Protein 9GRJ (pdb70)

Foldseek 3Di:
DDADAQQKKWKAAPVPRDIDMDGAPDKAPQWHDPVQAQGFTKIRGHNFKKKWFAQHGDCDPQRIAIDDHIGHQVRQAQGQTRNRGGHRRRRTTIMHMHTD/DPDDDDDDDD

Structure (mmCIF, N/CA/C/O backbone):
data_9GRJ
#
_entry.id   9GRJ
#
_cell.length_a   70.991
_cell.length_b   36.993
_cell.length_c   44.902
_cell.angle_alpha   90.00
_cell.angle_beta   90.00
_cell.angle_gamma   90.00
#
_symmetry.space_group_name_H-M   'P 21 21 2'
#
loop_
_entity.id
_entity.type
_entity.pdbx_description
1 polymer 'Metalloprotease StcE'
2 polymer penta-Tn-glycopeptide
3 non-polymer GLYCEROL
4 non-polymer 2-acetamido-2-deoxy-alpha-D-galactopyranose
5 water water
#
loop_
_atom_site.group_PDB
_atom_site.id
_atom_site.type_symbol
_atom_site.label_atom_id
_atom_site.label_alt_id
_atom_site.label_comp_id
_atom_site.label_asym_id
_atom_site.label_entity_id
_atom_site.label_seq_id
_atom_site.pdbx_PDB_ins_code
_atom_site.Cartn_x
_atom_site.Cartn_y
_atom_site.Cartn_z
_atom_site.occupancy
_atom_site.B_iso_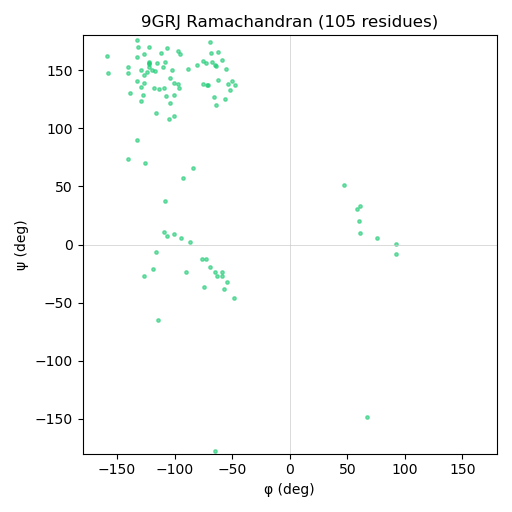or_equiv
_atom_site.auth_seq_id
_atom_site.auth_comp_id
_atom_site.auth_asym_id
_atom_site.auth_atom_id
_atom_site.pdbx_PDB_model_num
ATOM 1 N N . ALA A 1 1 ? 27.860 0.810 -1.238 1.00 57.66 799 ALA A N 1
ATOM 2 C CA . ALA A 1 1 ? 29.077 0.814 -2.095 1.00 56.50 799 ALA A CA 1
ATOM 3 C C . ALA A 1 1 ? 30.020 1.938 -1.659 1.00 51.74 799 ALA A C 1
ATOM 4 O O . ALA A 1 1 ? 30.987 1.673 -0.951 1.00 51.74 799 ALA A O 1
ATOM 6 N N . LEU A 1 2 ? 29.732 3.183 -2.071 1.00 48.35 800 LEU A N 1
ATOM 7 C CA . LEU A 1 2 ? 30.548 4.336 -1.706 1.00 49.81 800 LEU A CA 1
ATOM 8 C C . LEU A 1 2 ? 30.450 4.567 -0.197 1.00 42.03 800 LEU A C 1
ATOM 9 O O . LEU A 1 2 ? 29.339 4.639 0.348 1.00 39.89 800 LEU A O 1
ATOM 14 N N . PRO A 1 3 ? 31.594 4.660 0.530 1.00 38.98 801 PRO A N 1
ATOM 15 C CA . PRO A 1 3 ? 31.567 4.912 1.972 1.00 39.09 801 PRO A CA 1
ATOM 16 C C . PRO A 1 3 ? 30.935 6.254 2.343 1.00 35.68 801 PRO A C 1
ATOM 17 O O . PRO A 1 3 ? 31.085 7.264 1.646 1.00 32.49 801 PRO A O 1
ATOM 21 N N . ALA A 1 4 ? 30.186 6.237 3.446 1.00 29.01 802 ALA A N 1
ATOM 22 C CA . ALA A 1 4 ? 29.668 7.450 4.047 1.00 26.54 802 ALA A CA 1
ATOM 23 C C . ALA A 1 4 ? 30.780 8.473 4.267 1.00 24.84 802 ALA A C 1
ATOM 24 O O . ALA A 1 4 ? 31.818 8.183 4.858 1.00 26.14 802 ALA A O 1
ATOM 26 N N . LYS A 1 5 ? 30.485 9.701 3.867 1.00 25.09 803 LYS A N 1
ATOM 27 C CA . LYS A 1 5 ? 31.294 10.849 4.240 1.00 27.56 803 LYS A CA 1
ATOM 28 C C . LYS A 1 5 ? 31.160 11.124 5.735 1.00 27.68 803 LYS A C 1
ATOM 29 O O . LYS A 1 5 ? 30.270 10.658 6.429 1.00 24.45 803 LYS A O 1
ATOM 35 N N . GLU A 1 6 ? 32.072 11.935 6.245 1.00 24.98 804 GLU A N 1
ATOM 36 C CA . GLU A 1 6 ? 32.250 12.133 7.656 1.00 25.59 804 GLU A CA 1
ATOM 37 C C . GLU A 1 6 ? 30.963 12.613 8.334 1.00 23.18 804 GLU A C 1
ATOM 38 O O . GLU A 1 6 ? 30.718 12.200 9.472 1.00 24.38 804 GLU A O 1
ATOM 44 N N . ASN A 1 7 ? 30.200 13.486 7.673 1.00 24.40 805 ASN A N 1
ATOM 45 C CA . ASN A 1 7 ? 29.019 14.104 8.262 1.00 24.80 805 ASN A CA 1
ATOM 46 C C . ASN A 1 7 ? 27.745 13.540 7.645 1.00 21.68 805 ASN A C 1
ATOM 47 O O . ASN A 1 7 ? 26.756 14.244 7.465 1.00 20.64 805 ASN A O 1
ATOM 52 N N . GLU A 1 8 ? 27.782 12.232 7.362 1.00 20.75 806 GLU A N 1
ATOM 53 C CA . GLU A 1 8 ? 26.634 11.577 6.769 1.00 20.82 806 GLU A CA 1
ATOM 54 C C . GLU A 1 8 ? 26.498 10.209 7.418 1.00 17.71 806 GLU A C 1
ATOM 55 O O . GLU A 1 8 ? 27.464 9.594 7.848 1.00 18.16 806 GLU A O 1
ATOM 61 N N . GLY A 1 9 ? 25.243 9.722 7.431 1.00 15.82 807 GLY A N 1
ATOM 62 C CA . GLY A 1 9 ? 24.992 8.359 7.864 1.00 16.36 807 GLY A CA 1
ATOM 63 C C . GLY A 1 9 ? 24.193 7.610 6.802 1.00 13.82 807 GLY A C 1
ATOM 64 O O . GLY A 1 9 ? 23.258 8.172 6.237 1.00 16.43 807 GLY A O 1
ATOM 65 N N . CYS A 1 10 ? 24.560 6.344 6.575 1.00 15.51 808 CYS A N 1
ATOM 66 C CA . CYS A 1 10 ? 23.946 5.547 5.525 1.00 15.99 808 CYS A CA 1
ATOM 67 C C . CYS A 1 10 ? 23.478 4.205 6.070 1.00 15.42 808 CYS A C 1
ATOM 68 O O . CYS A 1 10 ? 24.102 3.625 6.970 1.00 16.10 808 CYS A O 1
ATOM 71 N N . ILE A 1 11 ? 22.422 3.694 5.433 1.00 15.15 809 ILE A N 1
ATOM 72 C CA . ILE A 1 11 ? 22.102 2.272 5.487 1.00 15.36 809 ILE A CA 1
ATOM 73 C C . ILE A 1 11 ? 22.208 1.737 4.071 1.00 15.36 809 ILE A C 1
ATOM 74 O O . ILE A 1 11 ? 21.968 2.457 3.102 1.00 15.76 809 ILE A O 1
ATOM 79 N N . VAL A 1 12 ? 22.582 0.465 3.961 1.00 14.58 810 VAL A N 1
ATOM 80 C CA . VAL A 1 12 ? 22.871 -0.140 2.669 1.00 15.11 810 VAL A CA 1
ATOM 81 C C . VAL A 1 12 ? 22.088 -1.440 2.569 1.00 14.90 810 VAL A C 1
ATOM 82 O O . VAL A 1 12 ? 22.212 -2.306 3.443 1.00 14.69 810 VAL A O 1
ATOM 86 N N . SER A 1 13 ? 21.260 -1.585 1.542 1.00 14.42 811 SER A N 1
ATOM 87 C CA . SER A 1 13 ? 20.532 -2.819 1.319 1.00 14.69 811 SER A CA 1
ATOM 88 C C . SER A 1 13 ? 21.450 -4.033 1.203 1.00 15.44 811 SER A C 1
ATOM 89 O O . SER A 1 13 ? 22.357 -4.022 0.342 1.00 17.25 811 SER A O 1
ATOM 92 N N . VAL A 1 14 ? 21.223 -5.059 2.000 1.00 15.27 812 VAL A N 1
ATOM 93 C CA A VAL A 1 14 ? 21.987 -6.288 1.856 0.50 17.21 812 VAL A CA 1
ATOM 94 C CA B VAL A 1 14 ? 21.920 -6.319 1.880 0.50 14.55 812 VAL A CA 1
ATOM 95 C C . VAL A 1 14 ? 21.682 -6.931 0.505 1.00 16.50 812 VAL A C 1
ATOM 96 O O . VAL A 1 14 ? 22.604 -7.520 -0.080 1.00 20.95 812 VAL A O 1
ATOM 103 N N . ASN A 1 15 ? 20.478 -6.806 0.008 1.00 14.81 813 ASN A N 1
ATOM 104 C CA . ASN A 1 15 ? 20.094 -7.508 -1.232 1.00 15.88 813 ASN A CA 1
ATOM 105 C C . ASN A 1 15 ? 20.707 -6.845 -2.465 1.00 17.07 813 ASN A C 1
ATOM 106 O O . ASN A 1 15 ? 21.084 -7.557 -3.408 1.00 17.27 813 ASN A O 1
ATOM 111 N N . SER A 1 16 ? 20.817 -5.509 -2.513 1.00 16.64 814 SER A N 1
ATOM 112 C CA . SER A 1 16 ? 21.164 -4.782 -3.731 1.00 16.79 814 SER A CA 1
ATOM 113 C C . SER A 1 16 ? 22.444 -3.994 -3.599 1.00 20.18 814 SER A C 1
ATOM 114 O O . SER A 1 16 ? 23.003 -3.572 -4.625 1.00 21.86 814 SER A O 1
ATOM 117 N N . GLY A 1 17 ? 22.879 -3.673 -2.392 1.00 17.61 815 GLY A N 1
ATOM 118 C CA . GLY A 1 17 ? 23.961 -2.735 -2.189 1.00 20.04 815 GLY A CA 1
ATOM 119 C C . GLY A 1 17 ? 23.579 -1.288 -2.390 1.00 18.70 815 GLY A C 1
ATOM 120 O O . GLY A 1 17 ? 24.458 -0.425 -2.269 1.00 24.89 815 GLY A O 1
ATOM 121 N N . LYS A 1 18 ? 22.312 -0.986 -2.614 1.00 17.11 816 LYS A N 1
ATOM 122 C CA . LYS A 1 18 ? 21.924 0.407 -2.787 1.00 20.56 816 LYS A CA 1
ATOM 123 C C . LYS A 1 18 ? 21.924 1.090 -1.419 1.00 19.50 816 LYS A C 1
ATOM 124 O O . LYS A 1 18 ? 21.438 0.532 -0.409 1.00 20.18 816 LYS A O 1
ATOM 130 N N . ARG A 1 19 ? 22.440 2.317 -1.411 1.00 21.16 817 ARG A N 1
ATOM 131 C CA . ARG A 1 19 ? 22.620 3.119 -0.204 1.00 20.99 817 ARG A CA 1
ATOM 132 C C . ARG A 1 19 ? 21.510 4.158 -0.044 1.00 21.21 817 ARG A C 1
ATOM 133 O O . ARG A 1 19 ? 21.043 4.779 -1.001 1.00 26.01 817 ARG A O 1
ATOM 141 N N . TYR A 1 20 ? 21.031 4.325 1.202 1.00 16.74 818 TYR A N 1
ATOM 142 C CA . TYR A 1 20 ? 20.148 5.408 1.658 1.00 16.29 818 TYR A CA 1
ATOM 143 C C . TYR A 1 20 ? 20.912 6.210 2.701 1.00 16.93 818 TYR A C 1
ATOM 144 O O . TYR A 1 20 ? 21.273 5.693 3.765 1.00 16.03 818 TYR A O 1
ATOM 153 N N . CYS A 1 21 ? 21.231 7.477 2.364 1.00 17.08 819 CYS A N 1
ATOM 154 C CA . CYS A 1 21 ? 22.057 8.329 3.208 1.00 17.32 819 CYS A CA 1
ATOM 155 C C . CYS A 1 21 ? 21.332 9.622 3.549 1.00 17.55 819 CYS A C 1
ATOM 156 O O . CYS A 1 21 ? 20.519 10.147 2.755 1.00 17.91 819 CYS A O 1
ATOM 159 N N . LEU A 1 22 ? 21.646 10.115 4.757 1.00 16.04 820 LEU A N 1
ATOM 160 C CA . LEU A 1 22 ? 21.211 11.428 5.218 1.00 16.67 820 LEU A CA 1
ATOM 161 C C . LEU A 1 22 ? 22.403 12.151 5.817 1.00 17.03 820 LEU A C 1
ATOM 162 O O . LEU A 1 22 ? 23.203 11.567 6.558 1.00 16.78 820 LEU A O 1
ATOM 167 N N . PRO A 1 23 ? 22.499 13.486 5.548 1.00 17.98 821 PRO A N 1
ATOM 168 C CA . PRO A 1 23 ? 23.433 14.292 6.317 1.00 18.23 821 PRO A CA 1
ATOM 169 C C . PRO A 1 23 ? 23.056 14.347 7.799 1.00 17.90 821 PRO A C 1
ATOM 170 O O . PRO A 1 23 ? 21.871 14.286 8.132 1.00 17.86 821 PRO A O 1
ATOM 174 N N . VAL A 1 24 ? 24.067 14.559 8.606 1.00 18.39 822 VAL A N 1
ATOM 175 C CA . VAL A 1 24 ? 23.832 14.928 9.985 1.00 18.58 822 VAL A CA 1
ATOM 176 C C . VAL A 1 24 ? 22.798 16.045 10.036 1.00 19.92 822 VAL A C 1
ATOM 177 O O . VAL A 1 24 ? 22.865 17.040 9.289 1.00 20.30 822 VAL A O 1
ATOM 181 N N . GLY A 1 25 ? 21.856 15.932 10.978 1.00 18.96 823 GLY A N 1
ATOM 182 C CA . GLY A 1 25 ? 20.835 16.942 11.141 1.00 18.90 823 GLY A CA 1
ATOM 183 C C . GLY A 1 25 ? 19.534 16.738 10.393 1.00 18.01 823 GLY A C 1
ATOM 184 O O . GLY A 1 25 ? 18.589 17.518 10.492 1.00 20.92 823 GLY A O 1
ATOM 185 N N . GLN A 1 26 ? 19.426 15.619 9.629 1.00 17.24 824 GLN A N 1
ATOM 186 C CA . GLN A 1 26 ? 18.226 15.309 8.894 1.00 15.89 824 GLN A CA 1
ATOM 187 C C . GLN A 1 26 ? 17.652 13.944 9.303 1.00 14.84 824 GLN A C 1
ATOM 188 O O . GLN A 1 26 ? 18.366 13.099 9.819 1.00 16.06 824 GLN A O 1
ATOM 194 N N . ARG A 1 27 ? 16.363 13.828 9.050 1.00 15.04 825 ARG A N 1
ATOM 195 C CA . ARG A 1 27 ? 15.624 12.585 9.244 1.00 15.17 825 ARG A CA 1
ATOM 196 C C . ARG A 1 27 ? 14.882 12.192 7.997 1.00 16.11 825 ARG A C 1
ATOM 197 O O . ARG A 1 27 ? 14.704 12.994 7.063 1.00 16.57 825 ARG A O 1
ATOM 205 N N . SER A 1 28 ? 14.457 10.955 7.928 1.00 15.16 826 SER A N 1
ATOM 206 C CA . SER A 1 28 ? 13.689 10.433 6.824 1.00 14.67 826 SER A CA 1
ATOM 207 C C . SER A 1 28 ? 12.297 11.034 6.789 1.00 15.18 826 SER A C 1
ATOM 208 O O . SER A 1 28 ? 11.837 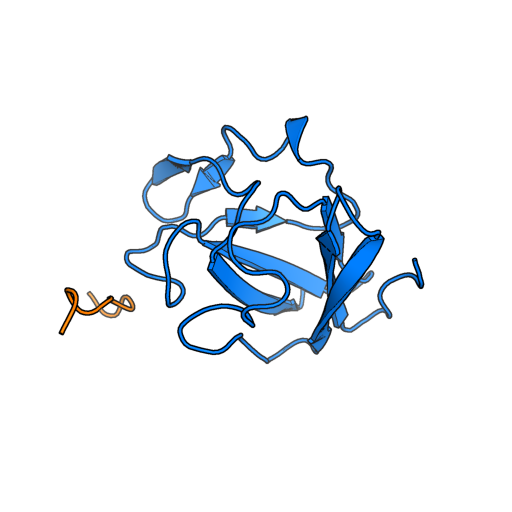11.704 7.726 1.00 15.41 826 SER A O 1
ATOM 211 N N . GLY A 1 29 ? 11.552 10.707 5.725 1.00 15.24 827 GLY A N 1
ATOM 212 C CA . GLY A 1 29 ? 10.128 10.889 5.739 1.00 15.11 827 GLY A CA 1
ATOM 213 C C . GLY A 1 29 ? 9.468 9.993 6.769 1.00 16.52 827 GLY A C 1
ATOM 214 O O . GLY A 1 29 ? 10.146 9.227 7.510 1.00 15.09 827 GLY A O 1
ATOM 215 N N . TYR A 1 30 ? 8.156 10.029 6.855 1.00 16.59 828 TYR A N 1
ATOM 216 C CA . TYR A 1 30 ? 7.376 9.192 7.733 1.00 16.71 828 TYR A CA 1
ATOM 217 C C . TYR A 1 30 ? 7.824 7.744 7.606 1.00 16.26 828 TYR A C 1
ATOM 218 O O . TYR A 1 30 ? 7.954 7.025 8.595 1.00 16.06 828 TYR A O 1
ATOM 227 N N . SER A 1 31 ? 7.983 7.298 6.370 1.00 16.06 829 SER A N 1
ATOM 228 C CA . SER A 1 31 ? 8.639 6.029 6.084 1.00 16.66 829 SER A CA 1
ATOM 229 C C . SER A 1 31 ? 9.818 6.282 5.163 1.00 16.52 829 SER A C 1
ATOM 230 O O . SER A 1 31 ? 9.845 7.271 4.396 1.00 17.76 829 SER A O 1
ATOM 233 N N . LEU A 1 32 ? 10.802 5.381 5.184 1.00 16.76 830 LEU A N 1
ATOM 234 C CA . LEU A 1 32 ? 11.882 5.369 4.197 1.00 16.07 830 LEU A CA 1
ATOM 235 C C . LEU A 1 32 ? 11.280 5.212 2.787 1.00 16.74 830 LEU A C 1
ATOM 236 O O . LEU A 1 32 ? 10.169 4.702 2.664 1.00 18.35 830 LEU A O 1
ATOM 241 N N . PRO A 1 33 ? 12.064 5.614 1.759 1.00 16.52 831 PRO A N 1
ATOM 242 C CA . PRO A 1 33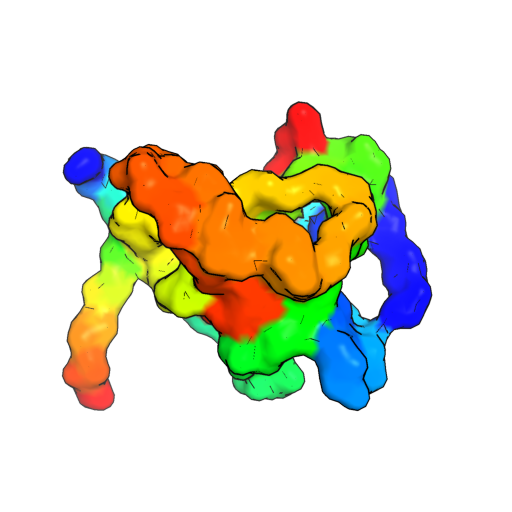 ? 11.578 5.455 0.384 1.00 18.80 831 PRO A CA 1
ATOM 243 C C . PRO A 1 33 ? 11.188 4.025 0.088 1.00 19.72 831 PRO A C 1
ATOM 244 O O . PRO A 1 33 ? 11.778 3.055 0.596 1.00 18.37 831 PRO A O 1
ATOM 248 N N . ASP A 1 34 ? 10.226 3.869 -0.837 1.00 21.95 832 ASP A N 1
ATOM 249 C CA . ASP A 1 34 ? 9.756 2.562 -1.243 1.00 23.33 832 ASP A CA 1
ATOM 250 C C . ASP A 1 34 ? 10.916 1.664 -1.719 1.00 20.47 832 ASP A C 1
ATOM 251 O O . ASP A 1 34 ? 10.810 0.477 -1.569 1.00 23.37 832 ASP A O 1
ATOM 256 N N . TRP A 1 35 ? 11.971 2.201 -2.322 1.00 19.95 833 TRP A N 1
ATOM 257 C CA . TRP A 1 35 ? 13.012 1.360 -2.903 1.00 22.15 833 TRP A CA 1
ATOM 258 C C . TRP A 1 35 ? 13.879 0.685 -1.854 1.00 22.85 833 TRP A C 1
ATOM 259 O O . TRP A 1 35 ? 14.646 -0.214 -2.213 1.00 26.23 833 TRP A O 1
ATOM 270 N N . ILE A 1 36 ? 13.792 1.112 -0.583 1.00 20.07 834 ILE A N 1
ATOM 271 C CA . ILE A 1 36 ? 14.525 0.477 0.494 1.00 22.06 834 ILE A CA 1
ATOM 272 C C . ILE A 1 36 ? 13.639 0.053 1.669 1.00 22.94 834 ILE A C 1
ATOM 273 O O . ILE A 1 36 ? 14.048 -0.877 2.382 1.00 26.87 834 ILE A O 1
ATOM 278 N N . VAL A 1 37 ? 12.486 0.679 1.967 1.00 20.89 835 VAL A N 1
ATOM 279 C CA . VAL A 1 37 ? 11.840 0.466 3.267 1.00 23.50 835 VAL A CA 1
ATOM 280 C C . VAL A 1 37 ? 11.704 -0.997 3.577 1.00 28.25 835 VAL A C 1
ATOM 281 O O . VAL A 1 37 ? 11.222 -1.694 2.709 1.00 24.22 835 VAL A O 1
ATOM 285 N N . GLY A 1 38 ? 11.937 -1.326 4.860 1.00 25.77 836 GLY A N 1
ATOM 286 C CA . GLY A 1 38 ? 11.751 -2.660 5.414 1.00 28.37 836 GLY A CA 1
ATOM 287 C C . GLY A 1 38 ? 12.626 -3.739 4.759 1.00 23.06 836 GLY A C 1
ATOM 288 O O . GLY A 1 38 ? 12.361 -4.936 4.978 1.00 27.92 836 GLY A O 1
ATOM 289 N N . GLN A 1 39 ? 13.609 -3.376 3.905 1.00 23.12 837 GLN A N 1
ATOM 290 C CA . GLN A 1 39 ? 14.607 -4.324 3.416 1.00 19.92 837 GLN A CA 1
ATOM 291 C C . GLN A 1 39 ? 15.655 -4.459 4.527 1.00 16.57 837 GLN A C 1
ATOM 292 O O . GLN A 1 39 ? 15.861 -3.557 5.350 1.00 16.66 837 GLN A O 1
ATOM 298 N N . GLU A 1 40 ? 16.335 -5.589 4.566 1.00 15.66 838 GLU A N 1
ATOM 299 C CA . GLU A 1 40 ? 17.438 -5.781 5.472 1.00 13.89 838 GLU A CA 1
ATOM 300 C C . GLU A 1 40 ? 18.624 -4.945 5.049 1.00 13.92 838 GLU A C 1
ATOM 301 O O . GLU A 1 40 ? 18.965 -4.845 3.862 1.00 13.90 838 GLU A O 1
ATOM 307 N N . VAL A 1 41 ? 19.274 -4.314 6.019 1.00 14.00 839 VAL A N 1
ATOM 308 C CA . VAL A 1 41 ? 20.349 -3.363 5.761 1.00 13.92 839 VAL A CA 1
ATOM 309 C C . VAL A 1 41 ? 21.569 -3.610 6.631 1.00 14.43 839 VAL A C 1
ATOM 310 O O . VAL A 1 41 ? 21.467 -4.225 7.717 1.00 15.52 839 VAL A O 1
ATOM 314 N N . TYR A 1 42 ? 22.695 -3.067 6.221 1.00 14.37 840 TYR A N 1
ATOM 315 C CA . TYR A 1 42 ? 23.797 -2.774 7.127 1.00 16.58 840 TYR A CA 1
ATOM 316 C C . TYR A 1 42 ? 23.915 -1.274 7.329 1.00 15.65 840 TYR A C 1
ATOM 317 O O . TYR A 1 42 ? 23.417 -0.513 6.504 1.00 15.22 840 TYR A O 1
ATOM 326 N N . VAL A 1 43 ? 24.533 -0.900 8.444 1.00 15.62 841 VAL A N 1
ATOM 327 C CA . VAL A 1 43 ? 24.793 0.517 8.697 1.00 15.12 841 VAL A CA 1
ATOM 328 C C . VAL A 1 43 ? 26.217 0.855 8.270 1.00 17.07 841 VAL A C 1
ATOM 329 O O . VAL A 1 43 ? 27.160 0.099 8.557 1.00 17.14 841 VAL A O 1
ATOM 333 N N . ASP A 1 44 ? 26.356 2.017 7.629 1.00 16.75 842 ASP A N 1
ATOM 334 C CA . ASP A 1 44 ? 27.639 2.628 7.356 1.00 18.83 842 ASP A CA 1
ATOM 335 C C . ASP A 1 44 ? 27.567 4.104 7.756 1.00 17.73 842 ASP A C 1
ATOM 336 O O . ASP A 1 44 ? 27.096 4.926 6.991 1.00 18.77 842 ASP A O 1
ATOM 341 N N . SER A 1 45 ? 27.903 4.381 9.000 1.00 19.04 843 SER A N 1
ATOM 342 C CA . SER A 1 45 ? 27.824 5.733 9.492 1.00 19.36 843 SER A CA 1
ATOM 343 C C . SER A 1 45 ? 29.203 6.380 9.372 1.00 21.09 843 SER A C 1
ATOM 344 O O . SER A 1 45 ? 30.177 5.803 9.811 1.00 22.61 843 SER A O 1
ATOM 347 N N . GLY A 1 46 ? 29.198 7.612 8.872 1.00 20.24 844 GLY A N 1
ATOM 348 C CA . GLY A 1 46 ? 30.411 8.403 8.718 1.00 20.95 844 GLY A CA 1
ATOM 349 C C . GLY A 1 46 ? 31.073 8.684 10.050 1.00 22.43 844 GLY A C 1
ATOM 350 O O . GLY A 1 46 ? 30.504 8.560 11.127 1.00 20.39 844 GLY A O 1
ATOM 351 N N . ALA A 1 47 ? 32.325 9.137 9.979 1.00 23.74 845 ALA A N 1
ATOM 352 C CA . ALA A 1 47 ? 33.176 9.182 11.141 1.00 24.06 845 ALA A CA 1
ATOM 353 C C . ALA A 1 47 ? 32.661 10.112 12.240 1.00 21.59 845 ALA A C 1
ATOM 354 O O . ALA A 1 47 ? 32.935 9.866 13.417 1.00 27.29 845 ALA A O 1
ATOM 356 N N . LYS A 1 48 ? 31.904 11.137 11.894 1.00 21.50 846 LYS A N 1
ATOM 357 C CA . LYS A 1 48 ? 31.400 12.057 12.903 1.00 24.21 846 LYS A CA 1
ATOM 358 C C . LYS A 1 48 ? 29.908 11.856 13.158 1.00 22.14 846 LYS A C 1
ATOM 359 O O . LYS A 1 48 ? 29.297 12.693 13.819 1.00 21.98 846 LYS A O 1
ATOM 365 N N . ALA A 1 49 ? 29.321 10.798 12.563 1.00 20.86 847 ALA A N 1
ATOM 366 C CA . ALA A 1 49 ? 27.859 10.665 12.545 1.00 18.67 847 ALA A CA 1
ATOM 367 C C . ALA A 1 49 ? 27.426 9.430 13.352 1.00 18.01 847 ALA A C 1
ATOM 368 O O . ALA A 1 49 ? 28.161 8.476 13.537 1.00 19.72 847 ALA A O 1
ATOM 370 N N . LYS A 1 50 ? 26.172 9.511 13.811 1.00 16.90 848 LYS A N 1
ATOM 371 C CA . LYS A 1 50 ? 25.460 8.412 14.442 1.00 15.73 848 LYS A CA 1
ATOM 372 C C . LYS A 1 50 ? 24.115 8.287 13.738 1.00 14.93 848 LYS A C 1
ATOM 373 O O . LYS A 1 50 ? 23.428 9.262 13.476 1.00 15.41 848 LYS A O 1
ATOM 379 N N . VAL A 1 51 ? 23.772 7.032 13.442 1.00 14.22 849 VAL A N 1
ATOM 380 C CA . VAL A 1 51 ? 22.527 6.680 12.776 1.00 13.93 84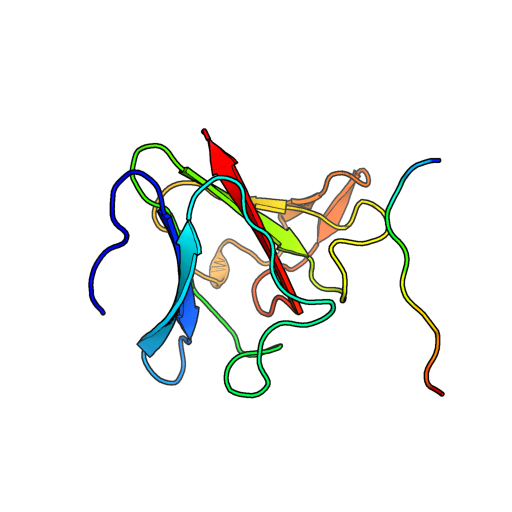9 VAL A CA 1
ATOM 381 C C . VAL A 1 51 ? 21.548 6.183 13.837 1.00 13.52 849 VAL A C 1
ATOM 382 O O . VAL A 1 51 ? 21.861 5.260 14.608 1.00 14.60 849 VAL A O 1
ATOM 386 N N . LEU A 1 52 ? 20.364 6.778 13.810 1.00 12.67 850 LEU A N 1
ATOM 387 C CA . LEU A 1 52 ? 19.235 6.399 14.651 1.00 12.32 850 LEU A CA 1
ATOM 388 C C . LEU A 1 52 ? 18.249 5.712 13.720 1.00 12.47 850 LEU A C 1
ATOM 389 O O . LEU A 1 52 ? 17.823 6.246 12.709 1.00 13.30 850 LEU A O 1
ATOM 394 N N . LEU A 1 53 ? 17.822 4.497 14.093 1.00 11.94 851 LEU A N 1
ATOM 395 C CA . LEU A 1 53 ? 16.846 3.733 13.342 1.00 11.94 851 LEU A CA 1
ATOM 396 C C . LEU A 1 53 ? 15.634 3.381 14.168 1.00 12.62 851 LEU A C 1
ATOM 397 O O . LEU A 1 53 ? 15.745 3.199 15.384 1.00 12.46 851 LEU A O 1
ATOM 402 N N . SER A 1 54 ? 14.480 3.196 13.516 1.00 11.96 852 SER A N 1
ATOM 403 C CA . SER A 1 54 ? 13.324 2.558 14.118 1.00 12.23 852 SER A CA 1
ATOM 404 C C . SER A 1 54 ? 12.849 1.422 13.242 1.00 12.71 852 SER A C 1
ATOM 405 O O . SER A 1 54 ? 12.962 1.484 12.022 1.00 13.54 852 SER A O 1
ATOM 408 N N . ASP A 1 55 ? 12.341 0.377 13.901 1.00 12.54 853 ASP A N 1
ATOM 409 C CA . ASP A 1 55 ? 11.660 -0.695 13.181 1.00 12.82 853 ASP A CA 1
ATOM 410 C C . ASP A 1 55 ? 10.254 -0.297 12.733 1.00 13.76 853 ASP A C 1
ATOM 411 O O . ASP A 1 55 ? 9.633 -0.986 11.907 1.00 15.28 853 ASP A O 1
ATOM 416 N N . TRP A 1 56 ? 9.738 0.822 13.263 1.00 13.41 854 TRP A N 1
ATOM 417 C CA . TRP A 1 56 ? 8.429 1.354 12.916 1.00 13.38 854 TRP A CA 1
ATOM 418 C C . TRP A 1 56 ? 8.626 2.593 12.056 1.00 13.69 854 TRP A C 1
ATOM 419 O O . TRP A 1 56 ? 9.710 3.185 11.945 1.00 13.74 854 TRP A O 1
ATOM 430 N N . ASP A 1 57 ? 7.504 3.053 11.468 1.00 14.37 855 ASP A N 1
ATOM 431 C CA . ASP A 1 57 ? 7.473 4.317 10.800 1.00 15.02 855 ASP A CA 1
ATOM 432 C C . ASP A 1 57 ? 7.698 5.454 11.793 1.00 14.37 855 ASP A C 1
ATOM 433 O O . ASP A 1 57 ? 7.399 5.351 13.000 1.00 14.50 855 ASP A O 1
ATOM 438 N N . ASN A 1 58 ? 8.208 6.552 11.254 1.00 14.49 856 ASN A N 1
ATOM 439 C CA . ASN A 1 58 ? 8.185 7.853 11.921 1.00 14.00 856 ASN A CA 1
ATOM 440 C C . ASN A 1 58 ? 8.940 7.879 13.258 1.00 13.90 856 ASN A C 1
ATOM 441 O O . ASN A 1 58 ? 8.599 8.662 14.134 1.00 13.82 856 ASN A O 1
ATOM 446 N N . LEU A 1 59 ? 10.027 7.116 13.414 1.00 13.45 857 LEU A N 1
ATOM 447 C CA . LEU A 1 59 ? 10.912 7.280 14.574 1.00 12.69 857 LEU A CA 1
ATOM 448 C C . LEU A 1 59 ? 10.094 7.354 15.860 1.00 13.39 857 LEU A C 1
ATOM 449 O O . LEU A 1 59 ? 10.279 8.248 16.707 1.00 13.41 857 LEU A O 1
ATOM 454 N N . SER A 1 60 ? 9.209 6.380 16.028 1.00 12.97 858 SER A N 1
ATOM 455 C CA . SER A 1 60 ? 8.066 6.511 16.915 1.00 13.59 858 SER A CA 1
ATOM 456 C C . SER A 1 60 ? 8.138 5.663 18.170 1.00 14.91 858 SER A C 1
ATOM 457 O O . SER A 1 60 ? 8.816 4.631 18.252 1.00 14.31 858 SER A O 1
ATOM 460 N N . TYR A 1 61 ? 7.459 6.180 19.197 1.00 14.28 859 TYR A N 1
ATOM 461 C CA . TYR A 1 61 ? 7.267 5.484 20.461 1.00 14.96 859 TYR A CA 1
ATOM 462 C C . TYR A 1 61 ? 8.592 5.122 21.118 1.00 13.26 859 TYR A C 1
ATOM 463 O O . TYR A 1 61 ? 8.656 4.145 21.857 1.00 14.54 859 TYR A O 1
ATOM 472 N N . ASN A 1 62 ? 9.661 5.895 20.930 1.00 13.86 860 ASN A N 1
ATOM 473 C CA . ASN A 1 62 ? 10.974 5.588 21.484 1.00 13.46 860 ASN A CA 1
ATOM 474 C C . ASN A 1 62 ? 11.529 4.256 20.990 1.00 12.94 860 ASN A C 1
ATOM 475 O O . ASN A 1 62 ? 12.443 3.726 21.619 1.00 13.51 860 ASN A O 1
ATOM 480 N N . ARG A 1 63 ? 11.034 3.733 19.867 1.00 13.20 861 ARG A N 1
ATOM 481 C CA . ARG A 1 63 ? 11.536 2.480 19.274 1.00 12.95 861 ARG A CA 1
ATOM 482 C C . ARG A 1 63 ? 12.750 2.811 18.435 1.00 13.49 861 ARG A C 1
ATOM 483 O O . ARG A 1 63 ? 12.697 2.704 17.203 1.00 13.43 861 ARG A O 1
ATOM 491 N N . ILE A 1 64 ? 13.817 3.258 19.096 1.00 12.05 862 ILE A N 1
ATOM 492 C CA A ILE A 1 64 ? 14.945 3.853 18.412 0.50 12.31 862 ILE A CA 1
ATOM 493 C CA B ILE A 1 64 ? 14.966 3.898 18.446 0.50 12.45 862 ILE A CA 1
ATOM 494 C C . ILE A 1 64 ? 16.230 3.208 18.914 1.00 12.39 862 ILE A C 1
ATOM 495 O O . ILE A 1 64 ? 16.423 3.056 20.130 1.00 12.57 862 ILE A O 1
ATOM 504 N N . GLY A 1 65 ? 17.066 2.822 17.979 1.00 12.78 863 GLY A N 1
ATOM 505 C CA . GLY A 1 65 ? 18.352 2.243 18.263 1.00 12.85 863 GLY A CA 1
ATOM 506 C C . GLY A 1 65 ? 19.449 3.095 17.674 1.00 13.69 863 GLY A C 1
ATOM 507 O O . GLY A 1 65 ? 19.232 3.748 16.655 1.00 13.95 863 GLY A O 1
ATOM 508 N N . GLU A 1 66 ? 20.617 3.085 18.299 1.00 13.98 864 GLU A N 1
ATOM 509 C CA . GLU A 1 66 ? 21.761 3.906 17.934 1.00 14.25 864 GLU A CA 1
ATOM 510 C C . GLU A 1 66 ? 22.864 3.056 17.321 1.00 14.87 864 GLU A C 1
ATOM 511 O O . GLU A 1 66 ? 23.215 1.993 17.842 1.00 16.03 864 GLU A O 1
ATOM 517 N N . PHE A 1 67 ? 23.438 3.531 16.198 1.00 14.23 865 PHE A N 1
ATOM 518 C CA . PHE A 1 67 ? 24.442 2.784 15.469 1.00 13.49 865 PHE A CA 1
ATOM 519 C C . PHE A 1 67 ? 25.551 3.739 15.021 1.00 15.30 865 PHE A C 1
ATOM 520 O O . PHE A 1 67 ? 25.257 4.781 14.430 1.00 16.85 865 PHE A O 1
ATOM 528 N N . VAL A 1 68 ? 26.798 3.360 15.299 1.00 17.59 866 VAL A N 1
ATOM 529 C CA . VAL A 1 68 ? 27.981 4.086 14.830 1.00 17.74 866 VAL A CA 1
ATOM 530 C C . VAL A 1 68 ? 28.843 3.129 14.012 1.00 18.59 866 VAL A C 1
ATOM 531 O O . VAL A 1 68 ? 28.797 1.910 14.169 1.00 21.07 866 VAL A O 1
ATOM 535 N N . GLY A 1 69 ? 29.641 3.687 13.122 1.00 19.19 867 GLY A N 1
ATOM 536 C CA . GLY A 1 69 ? 30.561 2.873 12.341 1.00 19.82 867 GLY A CA 1
ATOM 537 C C . GLY A 1 69 ? 29.812 1.955 11.374 1.00 21.14 867 GLY A C 1
ATOM 538 O O . GLY A 1 69 ? 28.756 2.331 10.849 1.00 20.56 867 GLY A O 1
ATOM 539 N N . ASN A 1 70 ? 30.421 0.788 11.130 1.00 20.91 868 ASN A N 1
ATOM 540 C CA . ASN A 1 70 ? 29.868 -0.191 10.230 1.00 21.13 868 ASN A CA 1
ATOM 541 C C . ASN A 1 70 ? 29.266 -1.311 11.053 1.00 21.29 868 ASN A C 1
ATOM 542 O O . ASN A 1 70 ? 29.972 -1.919 11.842 1.00 25.14 868 ASN A O 1
ATOM 547 N N . VAL A 1 71 ? 27.964 -1.584 10.882 1.00 18.21 869 VAL A N 1
ATOM 548 C CA . VAL A 1 71 ? 27.258 -2.571 11.672 1.00 17.49 869 VAL A CA 1
ATOM 549 C C . VAL A 1 71 ? 26.551 -3.535 10.705 1.00 17.64 869 VAL A C 1
ATOM 550 O O . VAL A 1 71 ? 25.785 -3.121 9.845 1.00 18.59 869 VAL A O 1
ATOM 554 N N . ASN A 1 72 ? 26.753 -4.845 10.896 1.00 18.87 870 ASN A N 1
ATOM 555 C CA . ASN A 1 72 ? 26.075 -5.829 10.085 1.00 18.56 870 ASN A CA 1
ATOM 556 C C . ASN A 1 72 ? 24.730 -6.199 10.686 1.00 17.50 870 ASN A C 1
ATOM 557 O O . ASN A 1 72 ? 24.554 -6.081 11.913 1.00 16.76 870 ASN A O 1
ATOM 562 N N . PRO A 1 73 ? 23.730 -6.591 9.860 1.00 16.67 871 PRO A N 1
ATOM 563 C CA . PRO A 1 73 ? 22.392 -6.851 10.341 1.00 16.91 871 PRO A CA 1
ATOM 564 C C . PRO A 1 73 ? 22.325 -7.937 11.406 1.00 18.02 871 PRO A C 1
ATOM 565 O O . PRO A 1 73 ? 21.429 -7.940 12.271 1.00 17.35 871 PRO A O 1
ATOM 569 N N . ALA A 1 74 ? 23.279 -8.878 11.393 1.00 19.08 872 ALA A N 1
ATOM 570 C CA . ALA A 1 74 ? 23.200 -9.933 12.379 1.00 20.19 872 ALA A CA 1
ATOM 571 C C . ALA A 1 74 ? 23.370 -9.342 13.754 1.00 21.30 872 ALA A C 1
ATOM 572 O O . ALA A 1 74 ? 22.957 -9.969 14.721 1.00 24.80 872 ALA A O 1
ATOM 574 N N . ASP A 1 75 ? 24.010 -8.196 13.863 1.00 18.22 873 ASP A N 1
ATOM 575 C CA . ASP A 1 75 ? 24.259 -7.562 15.137 1.00 18.93 873 ASP A CA 1
ATOM 576 C C . ASP A 1 75 ? 23.181 -6.536 15.482 1.00 20.17 873 ASP A C 1
ATOM 577 O O . ASP A 1 75 ? 23.349 -5.793 16.451 1.00 23.85 873 ASP A O 1
ATOM 582 N N . MET A 1 76 ? 22.127 -6.436 14.665 1.00 17.19 874 MET A N 1
ATOM 583 C CA . MET A 1 76 ? 21.086 -5.414 14.834 1.00 15.53 874 MET A CA 1
ATOM 584 C C . MET A 1 76 ? 19.773 -6.002 15.312 1.00 15.18 874 MET A C 1
ATOM 585 O O . MET A 1 76 ? 18.760 -5.315 15.303 1.00 16.15 874 MET A O 1
ATOM 590 N N . LYS A 1 77 ? 19.737 -7.260 15.727 1.00 15.35 875 LYS A N 1
ATOM 591 C CA . LYS A 1 77 ? 18.506 -7.980 15.967 1.00 15.83 875 LYS A CA 1
ATOM 592 C C . LYS A 1 77 ? 17.960 -7.868 17.392 1.00 14.20 875 LYS A C 1
ATOM 593 O O . LYS A 1 77 ? 16.775 -8.064 17.603 1.00 15.08 875 LYS A O 1
ATOM 599 N N . LYS A 1 78 ? 18.848 -7.564 18.349 1.00 15.17 876 LYS A N 1
ATOM 600 C CA . LYS A 1 78 ? 18.523 -7.454 19.759 1.00 13.46 876 LYS A CA 1
ATOM 601 C C . LYS A 1 78 ? 19.293 -6.271 20.324 1.00 16.37 876 LYS A C 1
ATOM 602 O O . LYS A 1 78 ? 20.261 -6.434 21.087 1.00 18.25 876 LYS A O 1
ATOM 608 N N . VAL A 1 79 ? 18.851 -5.076 19.985 1.00 13.92 877 VAL A N 1
ATOM 609 C CA . VAL A 1 79 ? 19.563 -3.858 20.309 1.00 14.44 877 VAL A CA 1
ATOM 610 C C . VAL A 1 79 ? 18.741 -3.053 21.309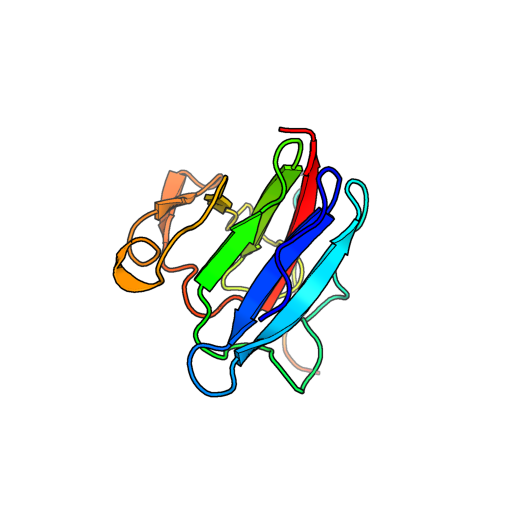 1.00 13.74 877 VAL A C 1
ATOM 611 O O . VAL A 1 79 ? 17.541 -2.897 21.152 1.00 13.42 877 VAL A O 1
ATOM 615 N N . LYS A 1 80 ? 19.394 -2.548 22.367 1.00 14.36 878 LYS A N 1
ATOM 616 C CA . LYS A 1 80 ? 18.719 -1.776 23.385 1.00 15.63 878 LYS A CA 1
ATOM 617 C C . LYS A 1 80 ? 18.169 -0.492 22.778 1.00 13.62 878 LYS A C 1
ATOM 618 O O . LYS A 1 80 ? 18.938 0.317 22.238 1.00 18.72 878 LYS A O 1
ATOM 624 N N . ALA A 1 81 ? 16.867 -0.322 22.850 1.00 12.46 879 ALA A N 1
ATOM 625 C CA . ALA A 1 81 ? 16.148 0.806 22.291 1.00 13.42 879 ALA A CA 1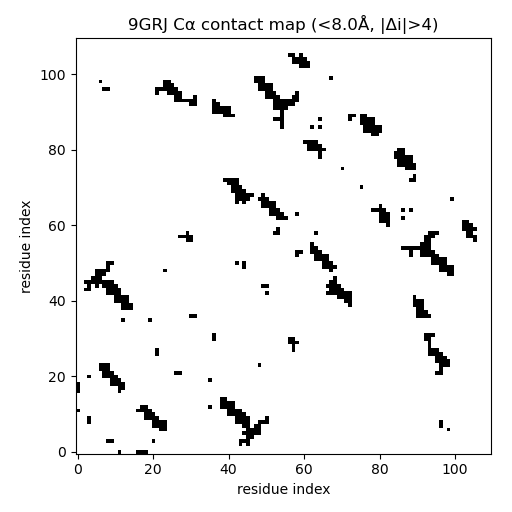
ATOM 626 C C . ALA A 1 81 ? 15.920 1.878 23.351 1.00 13.79 879 ALA A C 1
ATOM 627 O O . ALA A 1 81 ? 15.956 1.605 24.572 1.00 14.70 879 ALA A O 1
ATOM 629 N N . TRP A 1 82 ? 15.566 3.088 22.904 1.00 13.00 880 TRP A N 1
ATOM 630 C CA . TRP A 1 82 ? 15.223 4.148 23.851 1.00 13.40 880 TRP A CA 1
ATOM 631 C C . TRP A 1 82 ? 14.068 3.773 24.739 1.00 14.58 880 TRP A C 1
ATOM 632 O O . TRP A 1 82 ? 13.945 4.377 25.823 1.00 17.36 880 TRP A O 1
ATOM 643 N N . ASN A 1 83 ? 13.209 2.863 24.343 1.00 13.85 881 ASN A N 1
ATOM 644 C CA . ASN A 1 83 ? 12.043 2.477 25.103 1.00 14.75 881 ASN A CA 1
ATOM 645 C C . ASN A 1 83 ? 12.382 1.382 26.120 1.00 15.36 881 ASN A C 1
ATOM 646 O O . ASN A 1 83 ? 11.449 0.923 26.815 1.00 18.47 881 ASN A O 1
ATOM 651 N N . GLY A 1 84 ? 13.633 0.955 26.237 1.00 14.82 882 GLY A N 1
ATOM 652 C CA . GLY A 1 84 ? 14.033 -0.010 27.258 1.00 15.26 882 GLY A CA 1
ATOM 653 C C . GLY A 1 84 ? 13.973 -1.452 26.776 1.00 16.69 882 GLY A C 1
ATOM 654 O O . GLY A 1 84 ? 14.284 -2.335 27.590 1.00 18.70 882 GLY A O 1
ATOM 655 N N . GLN A 1 85 ? 13.439 -1.745 25.600 1.00 14.78 883 GLN A N 1
ATOM 656 C CA . GLN A 1 85 ? 13.348 -3.097 25.071 1.00 14.63 883 GLN A CA 1
ATOM 657 C C . GLN A 1 85 ? 14.499 -3.364 24.123 1.00 15.26 883 GLN A C 1
ATOM 658 O O . GLN A 1 85 ? 15.190 -2.439 23.675 1.00 16.36 883 GLN A O 1
ATOM 664 N N . TYR A 1 86 ? 14.701 -4.621 23.787 1.00 15.03 884 TYR A N 1
ATOM 665 C CA . TYR A 1 86 ? 15.721 -5.035 22.835 1.00 13.85 884 TYR A CA 1
ATOM 666 C C . TYR A 1 86 ? 14.998 -5.388 21.552 1.00 15.51 884 TYR A C 1
ATOM 667 O O . TYR A 1 86 ? 14.277 -6.405 21.486 1.00 16.59 884 TYR A O 1
ATOM 676 N N . LEU A 1 87 ? 15.161 -4.523 20.550 1.00 13.96 885 LEU A N 1
ATOM 677 C CA . LEU A 1 87 ? 14.418 -4.578 19.311 1.00 13.67 885 LEU A CA 1
ATOM 678 C C . LEU A 1 87 ? 15.340 -4.953 18.162 1.00 12.44 885 LEU A C 1
ATOM 679 O O . LEU A 1 87 ? 16.557 -4.866 18.217 1.00 13.63 885 LEU A O 1
ATOM 684 N N . ASP A 1 88 ? 14.658 -5.330 17.073 1.00 14.52 886 ASP A N 1
ATOM 685 C CA . ASP A 1 88 ? 15.309 -5.661 15.810 1.00 14.58 886 ASP A CA 1
ATOM 686 C C . ASP A 1 88 ? 15.213 -4.489 14.833 1.00 12.93 886 ASP A C 1
ATOM 687 O O . ASP A 1 88 ? 14.114 -4.150 14.401 1.00 15.38 886 ASP A O 1
ATOM 692 N N . PHE A 1 89 ? 16.349 -3.869 14.580 1.00 12.85 887 PHE A N 1
ATOM 693 C CA . PHE A 1 89 ? 16.482 -2.743 13.664 1.00 12.87 887 PHE A CA 1
ATOM 694 C C . PHE A 1 89 ? 17.039 -3.127 12.290 1.00 12.74 887 PHE A C 1
ATOM 695 O O . PHE A 1 89 ? 17.344 -2.217 11.495 1.00 13.97 887 PHE A O 1
ATOM 703 N N . SER A 1 90 ? 17.175 -4.413 11.985 1.00 13.79 888 SER A N 1
ATOM 704 C CA . SER A 1 90 ? 17.808 -4.844 10.739 1.00 13.47 888 SER A CA 1
ATOM 705 C C . SER A 1 90 ? 16.975 -4.521 9.502 1.00 13.71 888 SER A C 1
ATOM 706 O O . SER A 1 90 ? 17.560 -4.499 8.405 1.00 13.88 888 SER A O 1
ATOM 709 N N . LYS A 1 91 ? 15.677 -4.285 9.678 1.00 13.88 889 LYS A N 1
ATOM 710 C CA . LYS A 1 91 ? 14.792 -3.934 8.583 1.00 14.40 889 LYS A CA 1
ATOM 711 C C . LYS A 1 91 ? 14.090 -2.650 8.949 1.00 14.56 889 LYS A C 1
ATOM 712 O O . LYS A 1 91 ? 12.882 -2.649 9.247 1.00 17.59 889 LYS A O 1
ATOM 718 N N . PRO A 1 92 ? 14.813 -1.538 8.965 1.00 13.33 890 PRO A N 1
ATOM 719 C CA . PRO A 1 92 ? 14.225 -0.322 9.532 1.00 12.93 890 PRO A CA 1
ATOM 720 C C . PRO A 1 92 ? 13.204 0.325 8.625 1.00 14.42 890 PRO A C 1
ATOM 721 O O . PRO A 1 92 ? 13.222 0.096 7.397 1.00 15.22 890 PRO A O 1
ATOM 725 N N . ARG A 1 93 ? 12.317 1.119 9.217 1.00 13.30 891 ARG A N 1
ATOM 726 C CA . ARG A 1 93 ? 11.332 1.839 8.432 1.00 13.34 891 ARG A CA 1
ATOM 727 C C . ARG A 1 93 ? 11.494 3.351 8.516 1.00 13.80 891 ARG A C 1
ATOM 728 O O . ARG A 1 93 ? 10.813 4.080 7.769 1.00 13.87 891 ARG A O 1
ATOM 736 N N . SER A 1 94 ? 12.397 3.871 9.363 1.00 13.26 892 SER A N 1
ATOM 737 C CA . SER A 1 94 ? 12.623 5.317 9.492 1.00 12.88 892 SER A CA 1
ATOM 738 C C . SER A 1 94 ? 14.001 5.514 10.089 1.00 12.88 892 SER A C 1
ATOM 739 O O . SER A 1 94 ? 14.575 4.582 10.675 1.00 12.79 892 SER A O 1
ATOM 742 N N . MET A 1 95 ? 14.541 6.712 9.960 1.00 12.46 893 MET A N 1
ATOM 743 C CA . MET A 1 95 ? 15.945 6.975 10.236 1.00 11.77 893 MET A CA 1
ATOM 744 C C . MET A 1 95 ? 16.195 8.441 10.528 1.00 12.40 893 MET A C 1
ATOM 745 O O . MET A 1 95 ? 15.556 9.299 9.926 1.00 12.87 893 MET A O 1
ATOM 750 N N . ARG A 1 96 ? 17.170 8.722 11.382 1.00 12.87 894 ARG A N 1
ATOM 751 C CA . ARG A 1 96 ? 17.656 10.074 11.604 1.00 13.42 894 ARG A CA 1
ATOM 752 C C . ARG A 1 96 ? 19.159 10.007 11.752 1.00 13.52 894 ARG A C 1
ATOM 753 O O . ARG A 1 96 ? 19.688 9.042 12.296 1.00 14.40 894 ARG A O 1
ATOM 761 N N . VAL A 1 97 ? 19.886 11.049 11.325 1.00 14.35 895 VAL A N 1
ATOM 762 C CA . VAL A 1 97 ? 21.313 11.120 11.537 1.00 14.06 895 VAL A CA 1
ATOM 763 C C . VAL A 1 97 ? 21.674 12.319 12.398 1.00 14.18 895 VAL A C 1
ATOM 764 O O . VAL A 1 97 ? 21.124 13.393 12.135 1.00 16.41 895 VAL A O 1
ATOM 768 N N . VAL A 1 98 ? 22.543 12.089 13.372 1.00 14.08 896 VAL A N 1
ATOM 769 C CA . VAL A 1 98 ? 22.991 13.139 14.301 1.00 14.50 896 VAL A CA 1
ATOM 770 C C . VAL A 1 98 ? 24.507 13.079 14.391 1.00 16.21 896 VAL A C 1
ATOM 771 O O . VAL A 1 98 ? 25.182 12.120 14.031 1.00 17.18 896 VAL A O 1
ATOM 775 N N . TYR A 1 99 ? 25.083 14.117 15.050 1.00 17.66 897 TYR A N 1
ATOM 776 C CA . TYR A 1 99 ? 26.496 14.025 15.348 1.00 19.46 897 TYR A CA 1
ATOM 777 C C . TYR A 1 99 ? 26.733 13.006 16.442 1.00 19.29 897 TYR A C 1
ATOM 778 O O . TYR A 1 99 ? 26.045 12.982 17.454 1.00 18.61 897 TYR A O 1
ATOM 787 N N . LYS A 1 100 ? 27.758 12.189 16.269 1.00 19.64 898 LYS A N 1
ATOM 788 C CA . LYS A 1 100 ? 28.244 11.281 17.263 1.00 22.80 898 LYS A CA 1
ATOM 789 C C . LYS A 1 100 ? 28.859 12.087 18.423 1.00 23.35 898 LYS A C 1
ATOM 790 O O . LYS A 1 100 ? 28.743 11.484 19.499 1.00 26.54 898 LYS A O 1
ATOM 796 C C . ALA B 2 3 ? 6.259 10.093 27.009 1.00 62.95 3 ALA M C 1
ATOM 797 O O . ALA B 2 3 ? 5.198 9.474 26.967 1.00 74.03 3 ALA M O 1
ATOM 798 N N . PRO B 2 4 ? 6.375 11.402 26.716 1.00 60.85 4 PRO M N 1
ATOM 799 C CA . PRO B 2 4 ? 5.263 12.330 26.354 1.00 59.47 4 PRO M CA 1
ATOM 800 C C . PRO B 2 4 ? 5.349 12.804 25.022 1.00 48.84 4 PRO M C 1
ATOM 801 O O . PRO B 2 4 ? 4.523 12.498 24.182 1.00 38.70 4 PRO M O 1
ATOM 805 N N . THR B 2 5 ? 6.428 13.578 24.772 1.00 39.91 5 THR M N 1
ATOM 806 C CA . THR B 2 5 ? 6.707 14.303 23.554 1.00 35.01 5 THR M CA 1
ATOM 807 C C . THR B 2 5 ? 7.570 13.367 22.663 1.00 32.40 5 THR M C 1
ATOM 808 O O . THR B 2 5 ? 8.627 13.725 22.195 1.00 29.61 5 THR M O 1
ATOM 812 N N . THR B 2 6 ? 6.96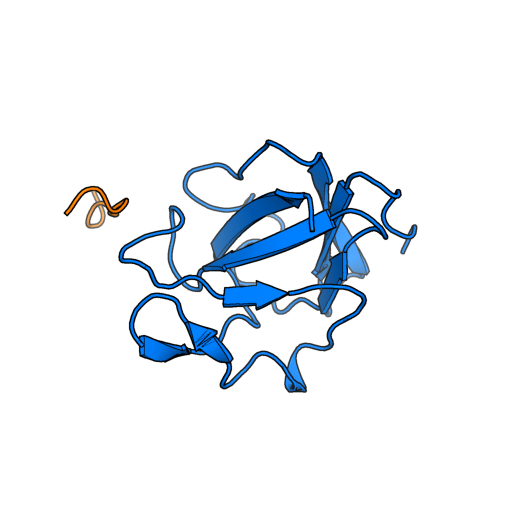0 12.225 22.423 1.00 26.46 6 THR M N 1
ATOM 813 C CA . THR B 2 6 ? 7.455 11.138 21.513 1.00 21.30 6 THR M CA 1
ATOM 814 C C . THR B 2 6 ? 6.649 11.277 20.231 1.00 19.74 6 THR M C 1
ATOM 815 O O . THR B 2 6 ? 5.433 11.501 20.221 1.00 20.63 6 THR M O 1
ATOM 819 N N . SER B 2 7 ? 7.288 10.876 19.113 1.00 16.50 7 SER M N 1
ATOM 820 C CA . SER B 2 7 ? 6.601 10.752 17.827 1.00 15.67 7 SER M CA 1
ATOM 821 C C . SER B 2 7 ? 5.695 9.534 17.854 1.00 15.02 7 SER M C 1
ATOM 822 O O . SER B 2 7 ? 5.923 8.613 18.652 1.00 15.51 7 SER M O 1
ATOM 825 N N . THR B 2 8 ? 4.687 9.568 17.017 1.00 15.59 8 THR M N 1
ATOM 826 C CA . THR B 2 8 ? 3.673 8.518 16.929 1.00 16.33 8 THR M CA 1
ATOM 827 C C . THR B 2 8 ? 3.471 8.159 15.451 1.00 16.07 8 THR M C 1
ATOM 828 O O . THR B 2 8 ? 4.035 8.784 14.535 1.00 16.58 8 THR M O 1
ATOM 832 N N . THR B 2 9 ? 2.610 7.126 15.229 1.00 15.70 9 THR M N 1
ATOM 833 C CA . THR B 2 9 ? 2.177 6.770 13.875 1.00 16.00 9 THR M CA 1
ATOM 834 C C . THR B 2 9 ? 0.617 6.856 13.856 1.00 17.15 9 THR M C 1
ATOM 835 O O . THR B 2 9 ? 0.001 6.847 14.912 1.00 18.35 9 THR M O 1
ATOM 839 N N . SER B 2 10 ? 0.143 6.764 12.617 1.00 19.24 10 SER M N 1
ATOM 840 C CA . SER B 2 10 ? -1.308 6.713 12.351 1.00 21.33 10 SER M CA 1
ATOM 841 C C . SER B 2 10 ? -1.664 5.294 12.009 1.00 20.19 10 SER M C 1
ATOM 842 O O . SER B 2 10 ? -0.897 4.566 11.345 1.00 19.73 10 SER M O 1
ATOM 845 N N . ALA B 2 11 ? -2.8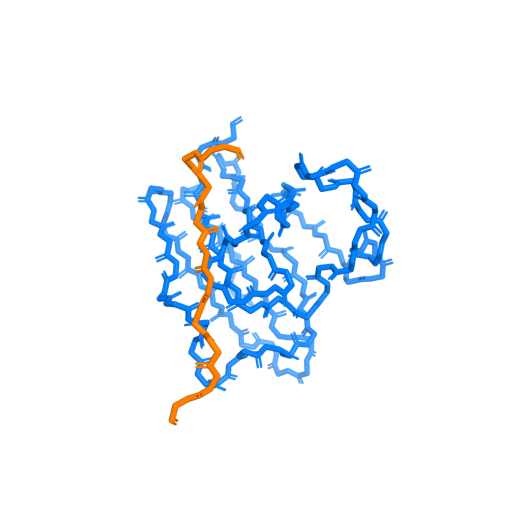51 4.826 12.455 1.00 22.62 11 ALA M N 1
ATOM 846 C CA . ALA B 2 11 ? -3.332 3.572 11.924 1.00 23.72 11 ALA M CA 1
ATOM 847 C C . ALA B 2 11 ? -3.684 3.739 10.425 1.00 23.40 11 ALA M C 1
ATOM 848 O O . ALA B 2 11 ? -3.834 4.867 9.894 1.00 23.62 11 ALA M O 1
ATOM 850 N N . PRO B 2 12 ? -3.687 2.659 9.694 1.00 20.78 12 PRO M N 1
ATOM 851 C CA . PRO B 2 12 ? -3.984 2.730 8.230 1.00 25.04 12 PRO M CA 1
ATOM 852 C C . PRO B 2 12 ? -5.230 3.413 7.941 1.00 26.24 12 PRO M C 1
ATOM 853 O O . PRO B 2 12 ? -6.254 3.336 8.660 1.00 25.91 12 PRO M O 1
ATOM 857 N N . LYS B 2 13 ? -5.162 4.242 6.903 1.00 28.17 13 LYS M N 1
ATOM 858 C CA . LYS B 2 13 ? -6.345 5.020 6.471 1.00 36.90 13 LYS M CA 1
ATOM 859 C C . LYS B 2 13 ? -6.672 4.721 5.007 1.00 41.91 13 LYS M C 1
ATOM 860 O O . LYS B 2 13 ? -5.765 4.228 4.327 1.00 47.02 13 LYS M O 1
#

B-factor: mean 22.39, std 10.61, range [11.77, 74.03]

InterPro domains:
  IPR019503 Peptidase M66 domain [PS51694] (296-551)
  IPR022218 ToxR activated gene A lipoprotein domain [PF12561] (679-774)
  IPR040966 Metalloprotease StcE, C-terminal [PF17945] (807-896)
  IPR048990 Metalloprotease StcE, beta-sandwich domain [PF20944] (178-244)
  IPR048990 Metalloprotease StcE, beta-sandwich domain [PF20944] (602-668)
  IPR051256 Dictomallein [PTHR39540] (249-714)

Organism: Escherichia coli O157:H7 (NCBI:txid83334)

Nearest PDB structures (foldseek):
  3ujz-assembly1_A  TM=9.909E-01  e=4.982E-18  Escherichia coli O157:H7
  5z6e-assembly1_A  TM=6.334E-01  e=3.312E-04  Neurospora crassa OR74A
  5z6d-assembly2_B  TM=5.945E-01  e=3.998E-03  Neurospora crassa OR74A
  6r2h-assembly2_B  TM=2.653E-01  e=1.413E+00  Prevotella intermedia
  6r2h-assembly1_A  TM=2.575E-01  e=1.863E+00  Prevotella intermedia

Solvent-accessible surface area: 6231 Å² total

Radius of gyration: 12.78 Å; Cα contacts (8 Å, |Δi|>4): 308; chains: 2; bounding box: 40×27×31 Å

Secondary structure (P-SEA, 3-state):
cccccccccbbbbccccbbbbbcccccccccccccccccbbbbbccccbbbbbbcccccccccbbbbccccccccccccccccccccccccccccccccc/cccccccccc

Sequence (110 aa):
ALPAKENEGCIVSVVNSGKRYCLPVGQRSGYSLPDWIVGQEVYVDSGAKAKVLLSDWDNLSYNRIIGEFVGNVNPADMKKVKAWNGQYLDFSKPRSMRVVYKPTTSTTSAPK

GO terms:
  GO:0005515 protein binding (F, IPI)
  GO:0008233 peptidase activity (F, IMP)
  GO:0006508 proteolysis (P, IMP)